Protein AF-A0A847LNQ3-F1 (afdb_monomer)

Secondary structure (DSSP, 8-state):
----------------PPPHHHHHHHHHHTT-S----PPEEE--TT--S--EEEEEPPTTHHHHS-HHHHTTEEEEETTEEEEEEE--SS---SSSS-EEEEEEEE-TTS-EEEEEEEETTEEEEEEE--SHHHH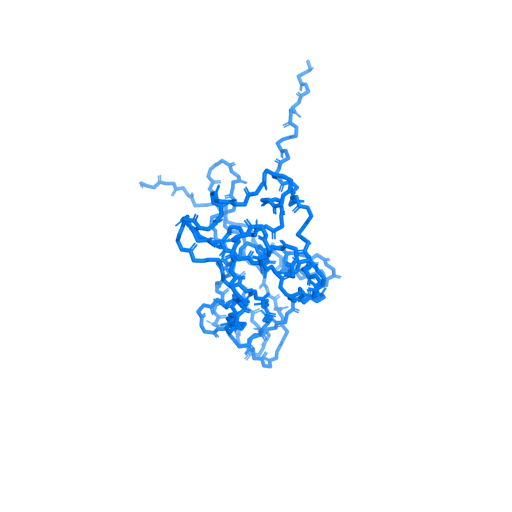HHHHHHHHHHT--EEEEE----

pLDDT: mean 81.45, std 16.16, range [29.67, 94.62]

Nearest PDB structures (f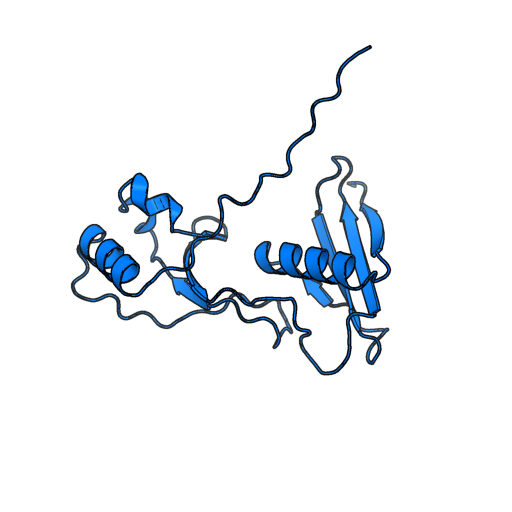oldseek):
  9eh2-assembly1_y  TM=4.561E-01  e=1.667E+00  Homo sapiens
  7kpt-assembly1_A  TM=3.399E-01  e=1.015E+00  Penicillium citrinum
  8twg-assembly1_B  TM=3.555E-01  e=4.221E+00  Legionella clemsonensis
  6w17-assembly1_D  TM=2.688E-01  e=3.967E+00  Schizosaccharomyces pombe 972h-
  5tue-assembly2_B  TM=3.490E-01  e=5.753E+00  uncultured bacterium

Sequence (157 aa):
MAKSSKNRIGTSMGIVTVTPALVEEVRQALGLKTFSRPYAVLLDPGDFGTVFTYLPLMNGEYEKLPIPMRRYAYCIDKGRYGLIGYLPKGFETPREGKVATVTVTYNEFHTVVDLAYTLDESPDTTYHVQHPLRREKLLEHAKKKKIPTRSMVRSSQ

Structure (mmCIF, N/CA/C/O backbone):
data_AF-A0A847LNQ3-F1
#
_entry.id   AF-A0A847LNQ3-F1
#
loop_
_atom_site.group_PDB
_atom_site.id
_atom_site.type_symbol
_atom_site.label_atom_id
_atom_site.label_alt_id
_atom_site.label_comp_id
_atom_site.label_asym_id
_atom_site.label_entity_id
_atom_site.label_seq_id
_atom_site.pdbx_PDB_ins_code
_atom_site.Cartn_x
_atom_site.Cartn_y
_atom_site.Cartn_z
_atom_site.occupancy
_atom_site.B_iso_or_equiv
_atom_site.auth_seq_id
_atom_site.auth_comp_id
_atom_site.auth_asym_id
_atom_site.auth_atom_id
_atom_site.pdbx_PDB_model_num
ATOM 1 N N . MET A 1 1 ? -16.099 22.064 -29.963 1.00 38.47 1 MET A N 1
ATOM 2 C CA . MET A 1 1 ? -14.891 21.796 -29.147 1.00 38.47 1 MET A CA 1
ATOM 3 C C . MET A 1 1 ? -15.333 21.303 -27.774 1.00 38.47 1 MET A C 1
ATOM 5 O O . MET A 1 1 ? -15.685 22.111 -26.925 1.00 38.47 1 MET A O 1
ATOM 9 N N . ALA A 1 2 ? -15.424 19.986 -27.581 1.00 34.53 2 ALA A N 1
ATOM 10 C CA . ALA A 1 2 ? -15.861 19.396 -26.317 1.00 34.53 2 ALA A CA 1
ATOM 11 C C . ALA A 1 2 ? -14.655 19.216 -25.381 1.00 34.53 2 ALA A C 1
ATOM 13 O O . ALA A 1 2 ? -13.663 18.588 -25.748 1.00 34.53 2 ALA A O 1
ATOM 14 N N . LYS A 1 3 ? -14.727 19.804 -24.182 1.00 36.09 3 LYS A N 1
ATOM 15 C CA . LYS A 1 3 ? -13.738 19.618 -23.115 1.00 36.09 3 LYS A CA 1
ATOM 16 C C . LYS A 1 3 ? -13.860 18.181 -22.601 1.00 36.09 3 LYS A C 1
ATOM 18 O O . LYS A 1 3 ? -14.831 17.859 -21.927 1.00 36.09 3 LYS A O 1
ATOM 23 N N . SER A 1 4 ? -12.890 17.330 -22.934 1.00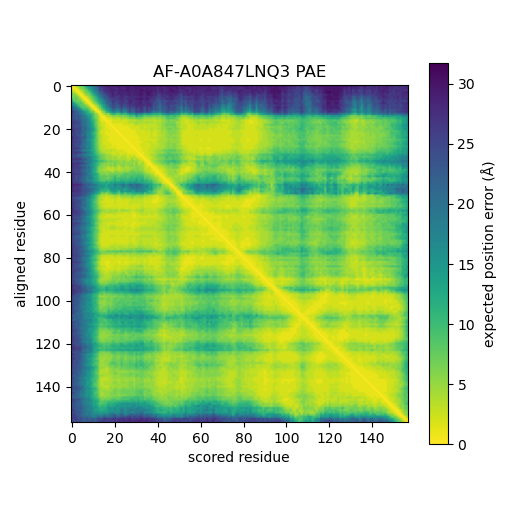 32.34 4 SER A N 1
ATOM 24 C CA . SER A 1 4 ? -12.827 15.961 -22.423 1.00 32.34 4 SER A CA 1
ATOM 25 C C . SER A 1 4 ? -12.476 15.976 -20.938 1.00 32.34 4 SER A C 1
ATOM 27 O O . SER A 1 4 ? -11.388 16.394 -20.531 1.00 32.34 4 SER A O 1
ATOM 29 N N . SER A 1 5 ? -13.439 15.531 -20.143 1.00 31.45 5 SER A N 1
ATOM 30 C CA . SER A 1 5 ? -13.369 15.284 -18.712 1.00 31.45 5 SER A CA 1
ATOM 31 C C . SER A 1 5 ? -12.139 14.445 -18.372 1.00 31.45 5 SER A C 1
ATOM 33 O O . SER A 1 5 ? -12.032 13.283 -18.757 1.00 31.45 5 SER A O 1
ATOM 35 N N . LYS A 1 6 ? -11.193 15.033 -17.632 1.00 34.34 6 LYS A N 1
ATOM 36 C CA . LYS A 1 6 ? -10.145 14.278 -16.942 1.00 34.34 6 LYS A CA 1
ATOM 37 C C . LYS A 1 6 ? -10.834 13.371 -15.925 1.00 34.34 6 LYS A C 1
ATOM 39 O O . LYS A 1 6 ? -11.187 13.838 -14.841 1.00 34.34 6 LYS A O 1
ATOM 44 N N . ASN A 1 7 ? -11.009 12.095 -16.262 1.00 32.47 7 ASN A N 1
ATOM 45 C CA . ASN A 1 7 ? -11.235 11.060 -15.265 1.00 32.47 7 ASN A CA 1
ATOM 46 C C . ASN A 1 7 ? -10.017 11.069 -14.342 1.00 32.47 7 ASN A C 1
ATOM 48 O O . ASN A 1 7 ? -8.935 10.595 -14.691 1.00 32.47 7 ASN A O 1
ATOM 52 N N . ARG A 1 8 ? -10.183 11.696 -13.175 1.00 29.67 8 ARG A N 1
ATOM 53 C CA . ARG A 1 8 ? -9.278 11.515 -12.051 1.00 29.67 8 ARG A CA 1
ATOM 54 C C . ARG A 1 8 ? -9.375 10.037 -11.705 1.00 29.67 8 ARG A C 1
ATOM 56 O O . ARG A 1 8 ? -10.371 9.610 -11.129 1.00 29.67 8 ARG A O 1
ATOM 63 N N . ILE A 1 9 ? -8.351 9.267 -12.064 1.00 38.72 9 ILE A N 1
ATOM 64 C CA . ILE A 1 9 ? -7.986 8.089 -11.279 1.00 38.72 9 ILE A CA 1
ATOM 65 C C . ILE A 1 9 ? -7.986 8.602 -9.846 1.00 38.72 9 ILE A C 1
ATOM 67 O O . ILE A 1 9 ? -7.299 9.591 -9.577 1.00 38.72 9 ILE A O 1
ATOM 71 N N . GLY A 1 10 ? -8.883 8.057 -9.020 1.00 31.81 10 GLY A N 1
ATOM 72 C CA . GLY A 1 10 ? -9.149 8.556 -7.682 1.00 31.81 10 GLY A CA 1
ATOM 73 C C . GLY A 1 10 ? -7.827 8.864 -7.006 1.00 31.81 10 GLY A C 1
ATOM 74 O O . GLY A 1 10 ? -7.035 7.965 -6.753 1.00 31.81 10 GLY A O 1
ATOM 75 N N . THR A 1 11 ? -7.568 10.153 -6.792 1.00 33.53 11 THR A N 1
ATOM 76 C CA . THR A 1 11 ? -6.566 10.601 -5.839 1.00 33.53 11 THR A CA 1
ATOM 77 C C . THR A 1 11 ? -6.814 9.788 -4.588 1.00 33.53 11 THR A C 1
ATOM 79 O O . THR A 1 11 ? -7.924 9.857 -4.049 1.00 33.53 11 THR A O 1
ATOM 82 N N . SER A 1 12 ? -5.824 8.993 -4.184 1.00 40.88 12 SER A N 1
ATOM 83 C CA . SER A 1 12 ? -5.782 8.397 -2.863 1.00 40.88 12 SER A CA 1
ATOM 84 C C . SER A 1 12 ? -6.255 9.468 -1.884 1.00 40.88 12 SER A C 1
ATOM 86 O O . SER A 1 12 ? -5.669 10.548 -1.783 1.00 40.88 12 SER A O 1
ATOM 88 N N . MET A 1 13 ? -7.399 9.236 -1.231 1.00 46.66 13 MET A N 1
ATOM 89 C CA . MET A 1 13 ? -7.670 9.960 0.002 1.00 46.66 13 MET A CA 1
ATOM 90 C C . MET A 1 13 ? -6.443 9.683 0.858 1.00 46.66 13 MET A C 1
ATOM 92 O O . MET A 1 13 ? -6.180 8.516 1.146 1.00 46.66 13 MET A O 1
ATOM 96 N N . GLY A 1 14 ? -5.631 10.722 1.078 1.00 63.16 14 GLY A N 1
ATOM 97 C CA . GLY A 1 14 ? -4.251 10.584 1.529 1.00 63.16 14 GLY A CA 1
ATOM 98 C C . GLY A 1 14 ? -4.182 9.590 2.672 1.00 63.16 14 GLY A C 1
ATOM 99 O O . GLY A 1 14 ? -4.814 9.797 3.705 1.00 63.16 14 GLY A O 1
ATOM 100 N N . ILE A 1 15 ? -3.498 8.474 2.441 1.00 75.50 15 ILE A N 1
ATOM 101 C CA . ILE A 1 15 ? -3.433 7.397 3.420 1.00 75.50 15 ILE A CA 1
ATOM 102 C C . ILE A 1 15 ? -2.780 7.954 4.668 1.00 75.50 15 ILE A C 1
ATOM 104 O O . ILE A 1 15 ? -1.663 8.469 4.624 1.00 75.50 15 ILE A O 1
ATOM 108 N N . VAL A 1 16 ? -3.510 7.872 5.772 1.00 83.69 16 VAL A N 1
ATOM 109 C CA . VAL A 1 16 ? -3.054 8.387 7.052 1.00 83.69 16 VAL A CA 1
ATOM 110 C C . VAL A 1 16 ? -2.381 7.250 7.796 1.00 83.69 16 VAL A C 1
ATOM 112 O O . VAL A 1 16 ? -3.035 6.286 8.189 1.00 83.69 16 VAL A O 1
ATOM 115 N N . THR A 1 17 ? -1.074 7.377 8.004 1.00 88.44 17 THR A N 1
ATOM 116 C CA . THR A 1 17 ? -0.372 6.532 8.967 1.00 88.44 17 THR A CA 1
ATOM 117 C C . THR A 1 17 ? -0.878 6.872 10.364 1.00 88.44 17 THR A C 1
ATOM 119 O O . THR A 1 17 ? -0.838 8.035 10.774 1.00 88.44 17 THR A O 1
ATOM 122 N N . VAL A 1 18 ? -1.381 5.879 11.090 1.00 90.06 18 VAL A N 1
ATOM 123 C CA . VAL A 1 18 ? -1.948 6.093 12.418 1.00 90.06 18 VAL A CA 1
ATOM 124 C C . VAL A 1 18 ? -0.851 6.266 13.462 1.00 90.06 18 VAL A C 1
ATOM 126 O O . VAL A 1 18 ? 0.150 5.552 13.472 1.00 90.06 18 VAL A O 1
ATOM 129 N N . THR A 1 19 ? -1.040 7.232 14.356 1.00 90.12 19 THR A N 1
ATOM 130 C CA . THR A 1 19 ? -0.186 7.423 15.532 1.00 90.12 19 THR A CA 1
ATOM 131 C C . THR A 1 19 ? -0.702 6.573 16.698 1.00 90.12 19 THR A C 1
ATOM 133 O O . THR A 1 19 ? -1.875 6.191 16.693 1.00 90.12 19 THR A O 1
ATOM 136 N N . PRO A 1 20 ? 0.108 6.314 17.742 1.00 90.38 20 PRO A N 1
ATOM 137 C CA . PRO A 1 20 ? -0.373 5.622 18.940 1.00 90.38 20 PRO A CA 1
ATOM 138 C C . PRO A 1 20 ? -1.610 6.280 19.574 1.00 90.38 20 PRO A C 1
ATOM 140 O O . PRO A 1 20 ? -2.514 5.579 20.016 1.00 90.38 20 PRO A O 1
ATOM 143 N N . ALA A 1 21 ? -1.689 7.616 19.552 1.00 91.62 21 ALA A N 1
ATOM 144 C CA . ALA A 1 21 ? -2.854 8.358 20.037 1.00 91.62 21 ALA A CA 1
ATOM 145 C C . ALA A 1 21 ? -4.115 8.063 19.208 1.00 91.62 21 ALA A C 1
ATOM 147 O O . ALA A 1 21 ? -5.176 7.806 19.765 1.00 91.62 21 ALA A O 1
ATOM 148 N N . LEU A 1 22 ? -3.992 8.012 17.879 1.00 92.31 22 LEU A N 1
ATOM 149 C CA . LEU A 1 22 ? -5.119 7.688 17.007 1.00 92.31 22 LEU A CA 1
ATOM 150 C C . LEU A 1 22 ? -5.568 6.225 17.151 1.00 92.31 22 LEU A C 1
ATOM 152 O O . LEU A 1 22 ? -6.759 5.931 17.087 1.00 92.31 22 LEU A O 1
ATOM 156 N N . VAL A 1 23 ? -4.630 5.299 17.370 1.00 92.25 23 VAL A N 1
ATOM 157 C CA . VAL A 1 23 ? -4.964 3.898 17.679 1.00 92.25 23 VAL A CA 1
ATOM 158 C C . VAL A 1 23 ? -5.774 3.813 18.974 1.00 92.25 23 VAL A C 1
ATOM 160 O O . VAL A 1 23 ? -6.742 3.058 19.043 1.00 92.25 23 VAL A O 1
ATOM 163 N N . GLU A 1 24 ? -5.419 4.616 19.975 1.00 93.19 24 GLU A N 1
ATOM 164 C CA . GLU A 1 24 ? -6.140 4.694 21.243 1.00 93.19 24 GLU A CA 1
ATOM 165 C C . GLU A 1 24 ? -7.548 5.295 21.080 1.00 93.19 24 GLU A C 1
ATOM 167 O O . GLU A 1 24 ? -8.515 4.746 21.610 1.00 93.19 24 GLU A O 1
ATOM 172 N N . GLU A 1 25 ? -7.707 6.345 20.271 1.00 93.81 25 GLU A N 1
ATOM 173 C CA . GLU A 1 25 ? -9.028 6.886 19.911 1.00 93.81 25 GLU A CA 1
ATOM 174 C C . GLU A 1 25 ? -9.907 5.838 19.212 1.00 93.81 25 GLU A C 1
ATOM 176 O O . GLU A 1 25 ? -11.085 5.679 19.541 1.00 93.81 25 GLU A O 1
ATOM 181 N N . VAL A 1 26 ? -9.330 5.072 18.281 1.00 92.75 26 VAL A N 1
ATOM 182 C CA . VAL A 1 26 ? -10.031 3.979 17.596 1.00 92.75 26 VAL A CA 1
ATOM 183 C C . VAL A 1 26 ? -10.403 2.862 18.575 1.00 92.75 26 VAL A C 1
ATOM 185 O O . VAL A 1 26 ? -11.533 2.370 18.534 1.00 92.75 26 VAL A O 1
ATOM 188 N N . ARG A 1 27 ? -9.509 2.486 19.500 1.00 94.44 27 ARG A N 1
ATOM 189 C CA . ARG A 1 27 ? -9.806 1.510 20.564 1.00 94.44 27 ARG A CA 1
ATOM 190 C C . ARG A 1 27 ? -11.022 1.943 21.380 1.00 94.44 27 ARG A C 1
ATOM 192 O O . ARG A 1 27 ? -11.918 1.128 21.612 1.00 94.44 27 ARG A O 1
ATOM 199 N N . GLN A 1 28 ? -11.045 3.205 21.809 1.00 94.50 28 GLN A N 1
ATOM 200 C CA . GLN A 1 28 ? -12.134 3.771 22.603 1.00 94.50 28 GLN A CA 1
ATOM 201 C C . GLN A 1 28 ? -13.445 3.803 21.815 1.00 94.50 28 GLN A C 1
ATOM 203 O O . GLN A 1 28 ? -14.471 3.364 22.332 1.00 94.50 28 GLN A O 1
ATOM 208 N N . ALA A 1 29 ? -13.407 4.230 20.550 1.00 93.81 29 ALA A N 1
ATOM 209 C CA . ALA A 1 29 ? -14.581 4.271 19.679 1.00 93.81 29 ALA A CA 1
ATOM 210 C C . ALA A 1 29 ? -15.191 2.884 19.424 1.00 93.81 29 ALA A C 1
ATOM 212 O O . ALA A 1 29 ? -16.406 2.750 19.299 1.00 93.81 29 ALA A O 1
ATOM 213 N N . LEU A 1 30 ? -14.358 1.844 19.383 1.00 93.12 30 LEU A N 1
ATOM 214 C CA . LEU A 1 30 ? -14.803 0.457 19.249 1.00 93.12 30 LEU A CA 1
ATOM 215 C C . LEU A 1 30 ? -15.239 -0.177 20.582 1.00 93.12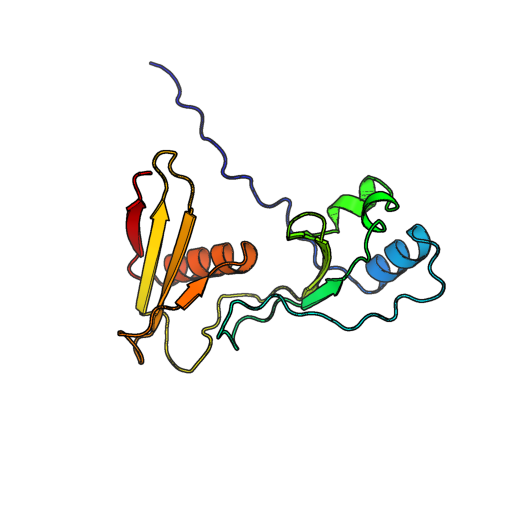 30 LEU A C 1
ATOM 217 O O . LEU A 1 30 ? -15.688 -1.324 20.586 1.00 93.12 30 LEU A O 1
ATOM 221 N N . GLY A 1 31 ? -15.099 0.529 21.710 1.00 92.38 31 GLY A N 1
ATOM 222 C CA . GLY A 1 31 ? -15.422 0.009 23.042 1.00 92.38 31 GLY A CA 1
ATOM 223 C C . GLY A 1 31 ? -14.531 -1.159 23.478 1.00 92.38 31 GLY A C 1
ATOM 224 O O . GLY A 1 31 ? -14.934 -1.982 24.301 1.00 92.38 31 GLY A O 1
ATOM 225 N N . LEU A 1 32 ? -13.329 -1.276 22.909 1.00 91.25 32 LEU A N 1
ATOM 226 C CA . LEU A 1 32 ? -12.427 -2.398 23.166 1.00 91.25 32 LEU A CA 1
ATOM 227 C C . LEU A 1 32 ? -11.642 -2.164 24.453 1.00 91.25 32 LEU A C 1
ATOM 229 O O . LEU A 1 32 ? -11.079 -1.093 24.630 1.00 91.25 32 LEU A O 1
ATOM 233 N N . LYS A 1 33 ? -11.515 -3.166 25.332 1.00 89.25 33 LYS A N 1
ATOM 234 C CA . LYS A 1 33 ? -10.674 -3.048 26.543 1.00 89.25 33 LYS A CA 1
ATOM 235 C C . LYS A 1 33 ? -9.195 -2.851 26.203 1.00 89.25 33 LYS A C 1
ATOM 237 O O . LYS A 1 33 ? -8.523 -2.049 26.838 1.00 89.25 33 LYS A O 1
ATOM 242 N N . THR A 1 34 ? -8.710 -3.555 25.186 1.00 84.75 34 THR A N 1
ATOM 243 C CA . THR A 1 34 ? -7.342 -3.455 24.671 1.00 84.75 34 THR A CA 1
ATOM 244 C C . THR A 1 34 ? -7.351 -3.530 23.148 1.00 84.75 34 THR A C 1
ATOM 246 O O . THR A 1 34 ? -8.269 -4.089 22.546 1.00 84.75 34 THR A O 1
ATOM 249 N N . PHE A 1 35 ? -6.316 -2.973 22.519 1.00 85.25 35 PHE A N 1
ATOM 250 C CA . PHE A 1 35 ? -6.093 -3.059 21.075 1.00 85.25 35 PHE A CA 1
ATOM 251 C C . PHE A 1 35 ? -4.830 -3.884 20.777 1.00 85.25 35 PHE A C 1
ATOM 253 O O . PHE A 1 35 ? -3.891 -3.431 20.129 1.00 85.25 35 PHE A O 1
ATOM 260 N N . SER A 1 36 ? -4.773 -5.102 21.321 1.00 78.94 36 SER A N 1
ATOM 261 C CA . SER A 1 36 ? -3.605 -5.990 21.234 1.00 78.94 36 SER A CA 1
ATOM 262 C C . SER A 1 36 ? -3.678 -6.865 19.984 1.00 78.94 36 SER A C 1
ATOM 264 O O . SER A 1 36 ? -4.083 -8.024 20.047 1.00 78.94 36 SER A O 1
ATOM 266 N N . ARG A 1 37 ? -3.326 -6.298 18.829 1.00 82.38 37 ARG A N 1
ATOM 267 C CA . ARG A 1 37 ? -3.298 -7.017 17.546 1.00 82.38 37 ARG A CA 1
ATOM 268 C C . ARG A 1 37 ? -1.890 -7.005 16.972 1.00 82.38 37 ARG A C 1
ATOM 270 O O . ARG A 1 37 ? -1.226 -5.974 17.078 1.00 82.38 37 ARG A O 1
ATOM 277 N N . PRO A 1 38 ? -1.429 -8.113 16.369 1.00 80.75 38 PRO A N 1
ATOM 278 C CA . PRO A 1 38 ? -0.150 -8.101 15.685 1.00 80.75 38 PRO A CA 1
ATOM 279 C C . PRO A 1 38 ? -0.217 -7.131 14.505 1.00 80.75 38 PRO A C 1
ATOM 281 O O . PRO A 1 38 ? -1.243 -7.026 13.826 1.00 80.75 38 PRO A O 1
ATOM 284 N N . TYR A 1 39 ? 0.895 -6.446 14.251 1.00 82.44 39 TYR A N 1
ATOM 285 C CA . TYR A 1 39 ? 1.077 -5.775 12.974 1.00 82.44 39 TYR A CA 1
ATOM 286 C C . TYR A 1 39 ? 1.075 -6.835 11.874 1.00 82.44 39 TYR A C 1
ATOM 288 O O . TYR A 1 39 ? 1.836 -7.801 11.925 1.00 82.44 39 TYR A O 1
ATOM 296 N N . ALA A 1 40 ? 0.200 -6.652 10.896 1.00 84.25 40 ALA A N 1
ATOM 297 C CA . ALA A 1 40 ? 0.170 -7.440 9.679 1.00 84.25 40 ALA A CA 1
ATOM 298 C C . ALA A 1 40 ? 0.914 -6.696 8.569 1.00 84.25 40 ALA A C 1
ATOM 300 O O . ALA A 1 40 ? 1.083 -5.476 8.635 1.00 84.25 40 ALA A O 1
ATOM 301 N N . VAL A 1 41 ? 1.350 -7.436 7.550 1.00 82.12 41 VAL A N 1
ATOM 302 C CA . VAL A 1 41 ? 2.065 -6.880 6.402 1.00 82.12 41 VAL A CA 1
ATOM 303 C C . VAL A 1 41 ? 1.223 -7.015 5.140 1.00 82.12 41 VAL A C 1
ATOM 305 O O . VAL A 1 41 ? 0.620 -8.061 4.907 1.00 82.12 41 VAL A O 1
ATOM 308 N N . LEU A 1 42 ? 1.207 -5.975 4.305 1.00 75.62 42 LEU A N 1
ATOM 309 C CA . LEU A 1 42 ? 0.743 -6.087 2.921 1.00 75.62 42 LEU A CA 1
ATOM 310 C C . LEU A 1 42 ? 1.928 -6.484 2.034 1.00 75.62 42 LEU A C 1
ATOM 312 O O . LEU A 1 42 ? 2.748 -5.636 1.680 1.00 75.62 42 LEU A O 1
ATOM 316 N N . LEU A 1 43 ? 2.023 -7.779 1.718 1.00 72.94 43 LEU A N 1
ATOM 317 C CA . LEU A 1 43 ? 3.029 -8.349 0.816 1.00 72.94 43 LEU A CA 1
ATOM 318 C C . LEU A 1 43 ? 2.371 -8.902 -0.442 1.00 72.94 43 LEU A C 1
ATOM 320 O O . LEU A 1 43 ? 1.318 -9.543 -0.368 1.00 72.94 43 LEU A O 1
ATOM 324 N N . ASP A 1 44 ? 3.014 -8.673 -1.584 1.00 73.38 44 ASP A N 1
ATOM 325 C CA . ASP A 1 44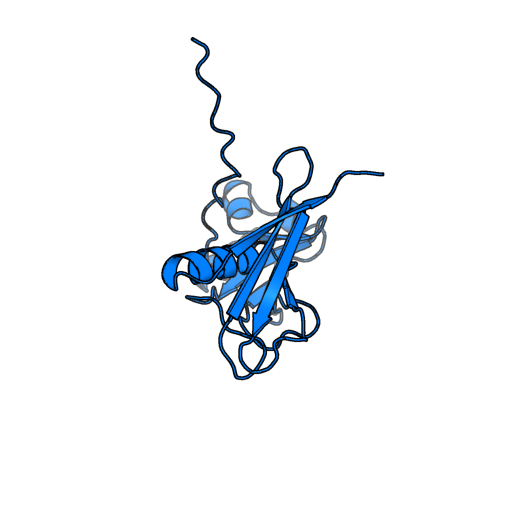 ? 2.704 -9.410 -2.804 1.00 73.38 44 ASP A CA 1
ATOM 326 C C . ASP A 1 44 ? 3.284 -10.839 -2.707 1.00 73.38 44 ASP A C 1
ATOM 328 O O . ASP A 1 44 ? 4.267 -11.069 -1.993 1.00 73.38 44 ASP A O 1
ATOM 332 N N . PRO A 1 45 ? 2.693 -11.835 -3.388 1.00 68.88 45 PRO A N 1
ATOM 333 C CA . PRO A 1 45 ? 3.234 -13.192 -3.397 1.00 68.88 45 PRO A CA 1
ATOM 334 C C . PRO A 1 45 ? 4.691 -13.238 -3.889 1.00 68.88 45 PRO A C 1
ATOM 336 O O . PRO A 1 45 ? 5.013 -12.707 -4.948 1.00 68.88 45 PRO A O 1
ATOM 339 N N . GLY A 1 46 ? 5.568 -13.909 -3.134 1.00 63.00 46 GLY A N 1
ATOM 340 C CA . GLY A 1 46 ? 6.995 -14.025 -3.469 1.00 63.00 46 GLY A CA 1
ATOM 341 C C . GLY A 1 46 ? 7.828 -12.776 -3.161 1.00 63.00 46 GLY A C 1
ATOM 342 O O . GLY A 1 46 ? 8.989 -12.706 -3.574 1.00 63.00 46 GLY A O 1
ATOM 343 N N . ASP A 1 47 ? 7.247 -11.811 -2.442 1.00 65.50 47 ASP A N 1
ATOM 344 C CA . ASP A 1 47 ? 7.852 -10.521 -2.153 1.00 65.50 47 ASP A CA 1
ATOM 345 C C . ASP A 1 47 ? 8.355 -10.408 -0.705 1.00 65.50 47 ASP A C 1
ATOM 347 O O . ASP A 1 47 ? 7.575 -10.495 0.242 1.00 65.50 47 ASP A O 1
ATOM 351 N N . PHE A 1 48 ? 9.664 -10.190 -0.541 1.00 61.88 48 PHE A N 1
ATOM 352 C CA . PHE A 1 48 ? 10.310 -9.884 0.747 1.00 61.88 48 PHE A CA 1
ATOM 353 C C . PHE A 1 48 ? 10.698 -8.400 0.889 1.00 61.88 48 PHE A C 1
ATOM 355 O O . PHE A 1 48 ? 11.360 -8.028 1.854 1.00 61.88 48 PHE A O 1
ATOM 362 N N . GLY A 1 49 ? 10.330 -7.563 -0.086 1.00 62.66 49 GLY A N 1
ATOM 363 C CA . GLY A 1 49 ? 10.639 -6.136 -0.133 1.00 62.66 49 GLY A CA 1
ATOM 364 C C . GLY A 1 49 ? 9.601 -5.290 0.607 1.00 62.66 49 GLY A C 1
ATOM 365 O O . GLY A 1 49 ? 9.016 -5.724 1.592 1.00 62.66 49 GLY A O 1
ATOM 366 N N . THR A 1 50 ? 9.349 -4.078 0.103 1.00 65.50 50 THR A N 1
ATOM 367 C CA . THR A 1 50 ? 8.533 -3.005 0.708 1.00 65.50 50 THR A CA 1
ATOM 368 C C . THR A 1 50 ? 7.363 -3.479 1.587 1.00 65.50 50 THR A C 1
ATOM 370 O O . THR A 1 50 ? 6.274 -3.790 1.102 1.00 65.50 50 THR A O 1
ATOM 373 N N . VAL A 1 51 ? 7.590 -3.464 2.903 1.00 70.12 51 VAL A N 1
ATOM 374 C CA . VAL A 1 51 ? 6.660 -3.922 3.944 1.00 70.12 51 VAL A CA 1
ATOM 375 C C . VAL A 1 51 ? 5.772 -2.754 4.374 1.00 70.12 51 VAL A C 1
ATOM 377 O O . VAL A 1 51 ? 6.198 -1.883 5.130 1.00 70.12 51 VAL A O 1
ATOM 380 N N . PHE A 1 52 ? 4.519 -2.719 3.925 1.00 83.38 52 PHE A N 1
ATOM 381 C CA . PHE A 1 52 ? 3.508 -1.861 4.551 1.00 83.38 52 PHE A CA 1
ATOM 382 C C . PHE A 1 52 ? 2.990 -2.581 5.787 1.00 83.38 52 PHE A C 1
ATOM 384 O O . PHE A 1 52 ? 2.551 -3.725 5.661 1.00 83.38 52 PHE A O 1
ATOM 391 N N . THR A 1 53 ? 2.994 -1.936 6.954 1.00 86.31 53 THR A N 1
ATOM 392 C CA . THR A 1 53 ? 2.389 -2.538 8.148 1.00 86.31 53 THR A CA 1
ATOM 393 C C . THR A 1 53 ? 1.042 -1.917 8.452 1.00 86.31 53 THR A C 1
ATOM 395 O O . THR A 1 53 ? 0.821 -0.719 8.250 1.00 86.31 53 THR A O 1
ATOM 398 N N . TYR A 1 54 ? 0.130 -2.735 8.958 1.00 89.69 54 TYR A N 1
ATOM 399 C CA . TYR A 1 54 ? -1.178 -2.282 9.394 1.00 89.69 54 TYR A CA 1
ATOM 400 C C . TYR A 1 54 ? -1.658 -3.060 10.613 1.00 89.69 54 TYR A C 1
ATOM 402 O O . TYR A 1 54 ? -1.256 -4.198 10.851 1.00 89.69 54 TYR A O 1
ATOM 410 N N . LEU A 1 55 ? -2.551 -2.442 11.377 1.00 91.50 55 LEU A N 1
ATOM 411 C CA . LEU A 1 55 ? -3.315 -3.115 12.416 1.00 91.50 55 LEU A CA 1
ATOM 412 C C . LEU A 1 55 ? -4.659 -3.555 11.820 1.00 91.50 55 LEU A C 1
ATOM 414 O O . LEU A 1 55 ? -5.412 -2.696 11.351 1.00 91.50 55 LEU A O 1
ATOM 418 N N . PRO A 1 56 ? -4.981 -4.859 11.793 1.00 91.69 56 PRO A N 1
ATOM 419 C CA . PRO A 1 56 ? -6.226 -5.332 11.200 1.00 91.69 56 PRO A CA 1
ATOM 420 C C . PRO A 1 56 ? -7.433 -4.857 12.011 1.00 91.69 56 PRO A C 1
ATOM 422 O O . PRO A 1 56 ? -7.403 -4.891 13.243 1.00 91.69 56 PRO A O 1
ATOM 425 N N . LEU A 1 57 ? -8.508 -4.467 11.323 1.00 92.44 57 LEU A N 1
ATOM 426 C CA . LEU A 1 57 ? -9.848 -4.368 11.897 1.00 92.44 57 LEU A CA 1
ATOM 427 C C . LEU A 1 57 ? -10.554 -5.717 11.731 1.00 92.44 57 LEU A C 1
ATOM 429 O O . LEU A 1 57 ? -10.494 -6.327 10.664 1.00 92.44 57 LEU A O 1
ATOM 433 N N . MET A 1 58 ? -11.199 -6.192 12.793 1.00 90.81 58 MET A N 1
ATOM 434 C CA . MET A 1 58 ? -11.993 -7.417 12.748 1.00 90.81 58 MET A CA 1
ATOM 435 C C . MET A 1 58 ? -13.302 -7.167 11.993 1.00 90.81 58 MET A C 1
ATOM 437 O O . MET A 1 58 ? -13.750 -6.026 11.843 1.00 90.81 58 MET A O 1
ATOM 441 N N . ASN A 1 59 ? -13.937 -8.246 11.537 1.00 89.00 59 ASN A N 1
ATOM 442 C CA . ASN A 1 59 ? -15.204 -8.167 10.815 1.00 89.00 59 ASN A CA 1
ATOM 443 C C . ASN A 1 59 ? -16.248 -7.368 11.614 1.00 89.00 59 ASN A C 1
ATOM 445 O O . ASN A 1 59 ? -16.487 -7.640 12.793 1.00 89.00 59 ASN A O 1
ATOM 449 N N . GLY A 1 60 ? -16.874 -6.384 10.966 1.00 89.62 60 GLY A N 1
ATOM 450 C CA . GLY A 1 60 ? -17.900 -5.538 11.576 1.00 89.62 60 GLY A CA 1
ATOM 451 C C . GLY A 1 60 ? -17.369 -4.356 12.398 1.00 89.62 60 GLY A C 1
ATOM 452 O O . GLY A 1 60 ? -18.165 -3.576 12.917 1.00 89.62 60 GLY A O 1
ATOM 453 N N . GLU A 1 61 ? -16.053 -4.218 12.596 1.00 93.62 61 GLU A N 1
ATOM 454 C CA . GLU A 1 61 ? -15.501 -3.098 13.372 1.00 93.62 61 GLU A CA 1
ATOM 455 C C . GLU A 1 61 ? -15.432 -1.805 12.575 1.00 93.62 61 GLU A C 1
ATOM 457 O O . GLU A 1 61 ? -15.671 -0.737 13.131 1.00 93.62 61 GLU A O 1
ATOM 462 N N . TYR A 1 62 ? -15.167 -1.891 11.274 1.00 93.69 62 TYR A N 1
ATOM 463 C CA . TYR A 1 62 ? -15.185 -0.722 10.400 1.00 93.69 62 TYR A CA 1
ATOM 464 C C . TYR A 1 62 ? -16.540 0.002 10.457 1.00 93.69 62 TYR A C 1
ATOM 466 O O . TYR A 1 62 ? -16.604 1.227 10.568 1.00 93.69 62 TYR A O 1
ATOM 474 N N . GLU A 1 63 ? -17.634 -0.755 10.457 1.00 94.00 63 GLU A N 1
ATOM 475 C CA . GLU A 1 63 ? -19.000 -0.243 10.512 1.00 94.00 63 GLU A CA 1
ATOM 476 C C . GLU A 1 63 ? -19.325 0.392 11.870 1.00 94.00 63 GLU A C 1
ATOM 478 O O . GLU A 1 63 ? -20.121 1.331 11.931 1.00 94.00 63 GLU A O 1
ATOM 483 N N . LYS A 1 64 ? -18.680 -0.066 12.949 1.00 94.44 64 LYS A N 1
ATOM 484 C CA . LYS A 1 64 ? -18.823 0.505 14.297 1.00 94.44 64 LYS A CA 1
ATOM 485 C C . LYS A 1 64 ? -18.055 1.812 14.474 1.00 94.44 64 LYS A C 1
ATOM 487 O O . LYS A 1 64 ? -18.386 2.583 15.370 1.00 94.44 64 LYS A O 1
ATOM 492 N N . LEU A 1 65 ? -17.053 2.083 13.633 1.00 94.06 65 LEU A N 1
ATOM 493 C CA . LEU A 1 65 ? -16.320 3.342 13.706 1.00 94.06 65 LEU A CA 1
ATOM 494 C C . LEU A 1 65 ? -17.233 4.529 13.364 1.00 94.06 65 LEU A C 1
ATOM 496 O O . LEU A 1 65 ? -17.951 4.482 12.353 1.00 94.06 65 LEU A O 1
ATOM 500 N N . PRO A 1 66 ? -17.144 5.634 14.130 1.00 93.88 66 PRO A N 1
ATOM 501 C CA . PRO A 1 66 ? -17.735 6.907 13.749 1.00 93.88 66 PRO A CA 1
ATOM 502 C C . PRO A 1 66 ? -17.298 7.320 12.339 1.00 93.88 66 PRO A C 1
ATOM 504 O O . PRO A 1 66 ? -16.142 7.121 11.957 1.00 93.88 66 PRO A O 1
ATOM 507 N N . ILE A 1 67 ? -18.194 7.953 11.575 1.00 91.31 67 ILE A N 1
ATOM 508 C CA . ILE A 1 67 ? -17.923 8.394 10.191 1.00 91.31 67 ILE A CA 1
ATOM 509 C C . ILE A 1 67 ? -16.593 9.167 10.065 1.00 91.31 67 ILE A C 1
ATOM 511 O O . ILE A 1 67 ? -15.817 8.838 9.165 1.00 91.31 67 ILE A O 1
ATOM 515 N N . PRO A 1 68 ? -16.250 10.117 10.965 1.00 90.06 68 PRO A N 1
ATOM 516 C CA . PRO A 1 68 ? -14.973 10.828 10.887 1.00 90.06 68 PRO A CA 1
ATOM 517 C C . PRO A 1 68 ? -13.741 9.930 11.049 1.00 90.06 68 PRO A C 1
ATOM 519 O O . PRO A 1 68 ? -12.679 10.276 10.543 1.00 90.06 68 PRO A O 1
ATOM 522 N N . MET A 1 69 ? -13.867 8.790 11.735 1.00 91.44 69 MET A N 1
ATOM 523 C CA . MET A 1 69 ? -12.769 7.848 11.975 1.00 91.44 69 MET A CA 1
ATOM 524 C C . MET A 1 69 ? -12.616 6.813 10.861 1.00 91.44 69 MET A C 1
ATOM 526 O O . MET A 1 69 ? -11.514 6.321 10.628 1.00 91.44 69 MET A O 1
ATOM 530 N N . ARG A 1 70 ? -13.684 6.524 10.106 1.00 91.38 70 ARG A N 1
ATOM 531 C CA . ARG A 1 70 ? -13.629 5.588 8.969 1.00 91.38 70 ARG A CA 1
ATOM 532 C C . ARG A 1 70 ? -12.616 6.002 7.899 1.00 91.38 70 ARG A C 1
ATOM 534 O O . ARG A 1 70 ? -12.108 5.138 7.197 1.00 91.38 70 ARG A O 1
ATOM 541 N N . ARG A 1 71 ? -12.272 7.293 7.805 1.00 89.75 71 ARG A N 1
ATOM 542 C CA . ARG A 1 71 ? -11.229 7.803 6.892 1.00 89.75 71 ARG A CA 1
ATOM 543 C C . ARG A 1 71 ? -9.819 7.285 7.200 1.00 89.75 71 ARG A C 1
ATOM 545 O O . ARG A 1 71 ? -8.956 7.364 6.336 1.00 89.75 71 ARG A O 1
ATOM 552 N N . TYR A 1 72 ? -9.579 6.798 8.419 1.00 90.56 72 TYR A N 1
ATOM 553 C CA . TYR A 1 72 ? -8.291 6.234 8.834 1.00 90.56 72 TYR A CA 1
ATOM 554 C C . TYR A 1 72 ? -8.164 4.742 8.509 1.00 90.56 72 TYR A C 1
ATOM 556 O O . TYR A 1 72 ? -7.069 4.187 8.573 1.00 90.56 72 TYR A O 1
ATOM 564 N N . ALA A 1 73 ? -9.275 4.086 8.163 1.00 91.38 73 ALA A N 1
ATOM 565 C CA . ALA A 1 73 ? -9.282 2.690 7.770 1.00 91.38 73 ALA A CA 1
ATOM 566 C C . ALA A 1 73 ? -8.962 2.559 6.277 1.00 91.38 73 ALA A C 1
ATOM 568 O O . ALA A 1 73 ? -9.666 3.085 5.413 1.00 91.38 73 ALA A O 1
ATOM 569 N N . TYR A 1 74 ? -7.908 1.812 5.977 1.00 89.81 74 TYR A N 1
ATOM 570 C CA . TYR A 1 74 ? -7.557 1.388 4.634 1.00 89.81 74 TYR A CA 1
ATOM 571 C C . TYR A 1 74 ? -8.325 0.117 4.268 1.00 89.81 74 TYR A C 1
ATOM 573 O O . TYR A 1 74 ? -8.344 -0.841 5.040 1.00 89.81 74 TYR A O 1
ATOM 581 N N . CYS A 1 75 ? -8.956 0.106 3.093 1.00 87.69 75 CYS A N 1
ATOM 582 C CA . CYS A 1 75 ? -9.588 -1.087 2.536 1.00 87.69 75 CYS A CA 1
ATOM 583 C C . CYS A 1 75 ? -8.506 -1.976 1.912 1.00 87.69 75 CYS A C 1
ATOM 585 O O . CYS A 1 75 ? -7.925 -1.617 0.890 1.00 87.69 75 CYS A O 1
ATOM 587 N N . ILE A 1 76 ? -8.228 -3.110 2.550 1.00 83.75 76 ILE A N 1
ATOM 588 C CA . ILE A 1 76 ? -7.212 -4.079 2.126 1.00 83.75 76 ILE A CA 1
ATOM 589 C C . ILE A 1 76 ? -7.754 -4.939 0.983 1.00 83.75 76 ILE A C 1
ATOM 591 O O . ILE A 1 76 ? -7.065 -5.187 0.001 1.00 83.75 76 ILE A O 1
ATOM 595 N N . ASP A 1 77 ? -8.991 -5.408 1.138 1.00 78.44 77 ASP A N 1
ATOM 596 C CA . ASP A 1 77 ? -9.722 -6.236 0.179 1.00 78.44 77 ASP A CA 1
ATOM 597 C C . ASP A 1 77 ? -11.218 -6.213 0.549 1.00 78.44 77 ASP A C 1
ATOM 599 O O . ASP A 1 77 ? -11.586 -5.616 1.559 1.00 78.44 77 ASP A O 1
ATOM 603 N N . LYS A 1 78 ? -12.090 -6.861 -0.232 1.00 82.31 78 LYS A N 1
ATOM 604 C CA . LYS A 1 78 ? -13.551 -6.935 -0.044 1.00 82.31 78 LYS A CA 1
ATOM 605 C C . LYS A 1 78 ? -13.957 -7.134 1.429 1.00 82.31 78 LYS A C 1
ATOM 607 O O . LYS A 1 78 ? -13.926 -8.247 1.946 1.00 82.31 78 LYS A O 1
ATOM 612 N N . GLY A 1 79 ? -14.349 -6.043 2.093 1.00 82.94 79 GLY A N 1
ATOM 613 C CA . GLY A 1 79 ? -14.796 -6.031 3.494 1.00 82.94 79 GLY A CA 1
ATOM 614 C C . GLY A 1 79 ? -13.690 -6.177 4.551 1.00 82.94 79 GLY A C 1
ATOM 615 O O . GLY A 1 79 ? -13.997 -6.279 5.735 1.00 82.94 79 GLY A O 1
ATOM 616 N N . ARG A 1 80 ? -12.412 -6.184 4.156 1.00 87.25 80 ARG A N 1
ATOM 617 C CA . ARG A 1 80 ? -11.253 -6.268 5.054 1.00 87.25 80 ARG A CA 1
ATOM 618 C C . ARG A 1 80 ? -10.597 -4.903 5.181 1.00 87.25 80 ARG A C 1
ATOM 620 O O . ARG A 1 80 ? -10.150 -4.330 4.189 1.00 87.25 80 ARG A O 1
ATOM 627 N N . TYR A 1 81 ? -10.493 -4.415 6.411 1.00 91.00 81 TYR A N 1
ATOM 628 C CA . TYR A 1 81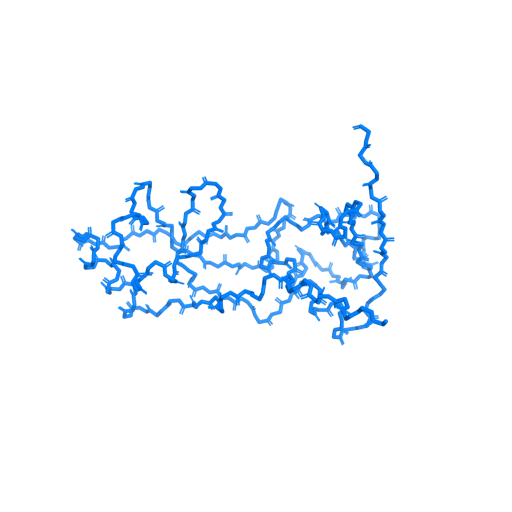 ? -9.961 -3.089 6.703 1.00 91.00 81 TYR A CA 1
ATOM 629 C C . TYR A 1 81 ? -8.782 -3.151 7.671 1.00 91.00 81 TYR A C 1
ATOM 631 O O . TYR A 1 81 ? -8.671 -4.067 8.487 1.00 91.00 81 TYR A O 1
ATOM 639 N N . GLY A 1 82 ? -7.904 -2.155 7.600 1.00 91.44 82 GLY A N 1
ATOM 640 C CA . GLY A 1 82 ? -6.778 -2.019 8.515 1.00 91.44 82 GLY A CA 1
ATOM 641 C C . GLY A 1 82 ? -6.352 -0.574 8.715 1.00 91.44 82 GLY A C 1
ATOM 642 O O . GLY A 1 82 ? -6.580 0.278 7.862 1.00 91.44 82 GLY A O 1
ATOM 643 N N . LEU A 1 83 ? -5.726 -0.297 9.851 1.00 92.25 83 LEU A N 1
ATOM 644 C CA . LEU A 1 83 ? -5.125 0.997 10.156 1.00 92.25 83 LEU A CA 1
ATOM 645 C C . LEU A 1 83 ? -3.654 0.956 9.750 1.00 92.25 83 LEU A C 1
ATOM 647 O O . LEU A 1 83 ? -2.905 0.143 10.287 1.00 92.25 83 LEU A O 1
ATOM 651 N N . ILE A 1 84 ? -3.230 1.797 8.808 1.00 91.25 84 ILE A N 1
ATOM 652 C CA . ILE A 1 84 ? -1.845 1.781 8.315 1.00 91.25 84 ILE A CA 1
ATOM 653 C C . 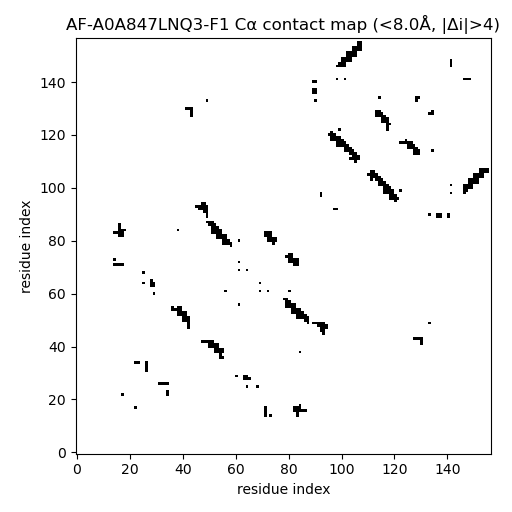ILE A 1 84 ? -0.902 2.273 9.415 1.00 91.25 84 ILE A C 1
ATOM 655 O O . ILE A 1 84 ? -0.987 3.422 9.826 1.00 91.25 84 ILE A O 1
ATOM 659 N N . GLY A 1 85 ? -0.005 1.410 9.891 1.00 88.56 85 GLY A N 1
ATOM 660 C CA . GLY A 1 85 ? 0.974 1.725 10.936 1.00 88.56 85 GLY A CA 1
ATOM 661 C C . GLY A 1 85 ? 2.318 2.198 10.384 1.00 88.56 85 GLY A C 1
ATOM 662 O O . GLY A 1 85 ? 2.993 3.014 11.005 1.00 88.56 85 GLY A O 1
ATOM 663 N N . TYR A 1 86 ? 2.695 1.734 9.192 1.00 87.06 86 TYR A N 1
ATOM 664 C CA . TYR A 1 86 ? 3.915 2.168 8.521 1.00 87.06 86 TYR A CA 1
ATOM 665 C C . TYR A 1 86 ? 3.726 2.218 7.007 1.00 87.06 86 TYR A C 1
ATOM 667 O O . TYR A 1 86 ? 3.255 1.259 6.389 1.00 87.06 86 TYR A O 1
ATOM 675 N N . LEU A 1 87 ? 4.148 3.344 6.426 1.00 85.12 87 LEU A N 1
ATOM 676 C CA . LEU A 1 87 ? 4.214 3.565 4.991 1.00 85.12 87 LEU A CA 1
ATOM 677 C C . LEU A 1 87 ? 5.689 3.707 4.571 1.00 85.12 87 LEU A C 1
ATOM 679 O O . LEU A 1 87 ? 6.346 4.672 4.976 1.00 85.12 87 LEU A O 1
ATOM 683 N N . PRO A 1 88 ? 6.216 2.799 3.745 1.00 82.50 88 PRO A N 1
ATOM 684 C CA . PRO A 1 88 ? 7.572 2.909 3.231 1.00 82.50 88 PRO A CA 1
ATOM 685 C C . PRO A 1 88 ? 7.736 4.125 2.309 1.00 82.50 88 PRO A C 1
ATOM 687 O O . PRO A 1 88 ? 6.845 4.501 1.541 1.00 82.50 88 PRO A O 1
ATOM 690 N N . LYS A 1 89 ? 8.914 4.759 2.383 1.00 82.75 89 LYS A N 1
ATOM 691 C CA . LYS A 1 89 ? 9.210 6.008 1.653 1.00 82.75 89 LYS A CA 1
ATOM 692 C C . LYS A 1 89 ? 9.323 5.809 0.140 1.00 82.75 89 LYS A C 1
ATOM 694 O O . LYS A 1 89 ? 9.108 6.755 -0.616 1.00 82.75 89 LYS A O 1
ATOM 699 N N . GLY A 1 90 ? 9.678 4.608 -0.301 1.00 82.75 90 GLY A N 1
ATOM 700 C CA . GLY A 1 90 ? 9.886 4.277 -1.703 1.00 82.75 90 GLY A CA 1
ATOM 701 C C . GLY A 1 90 ? 9.583 2.814 -1.990 1.00 82.75 90 GLY A C 1
ATOM 702 O O . GLY A 1 90 ? 9.189 2.067 -1.101 1.00 82.75 90 GLY A O 1
ATOM 703 N N . PHE A 1 91 ? 9.758 2.442 -3.253 1.00 86.75 91 PHE A N 1
ATOM 704 C CA . PHE A 1 91 ? 9.700 1.056 -3.693 1.00 86.75 91 PHE A CA 1
ATOM 705 C C . PHE A 1 91 ? 11.049 0.367 -3.463 1.00 86.75 91 PHE A C 1
ATOM 707 O O . PHE A 1 91 ? 12.093 0.916 -3.825 1.00 86.75 91 PHE A O 1
ATOM 714 N N . GLU A 1 92 ? 10.992 -0.831 -2.901 1.00 85.25 92 GLU A N 1
ATOM 715 C CA . GLU A 1 92 ? 12.090 -1.754 -2.632 1.00 85.25 92 GLU A CA 1
ATOM 716 C C . GLU A 1 92 ? 11.772 -3.078 -3.326 1.00 85.25 92 GLU A C 1
ATOM 718 O O . GLU A 1 92 ? 10.619 -3.517 -3.388 1.00 85.25 92 GLU A O 1
ATOM 723 N N . THR A 1 93 ? 12.800 -3.692 -3.890 1.00 84.75 93 THR A N 1
ATOM 724 C CA . THR A 1 93 ? 12.703 -4.953 -4.616 1.00 84.75 93 THR A CA 1
ATOM 725 C C . THR A 1 93 ? 12.694 -6.130 -3.634 1.00 84.75 93 THR A C 1
ATOM 727 O O . THR A 1 93 ? 13.155 -6.003 -2.502 1.00 84.75 93 THR A O 1
ATOM 730 N N . PRO A 1 94 ? 12.161 -7.292 -4.036 1.00 76.81 94 PRO A N 1
ATOM 731 C CA . PRO A 1 94 ? 12.043 -8.467 -3.179 1.00 76.81 94 PRO A CA 1
ATOM 732 C C . PRO A 1 94 ? 13.383 -9.149 -2.900 1.00 76.81 94 PRO A C 1
ATOM 734 O O . PRO A 1 94 ? 13.448 -10.018 -2.037 1.00 76.81 94 PRO A O 1
ATOM 737 N N . ARG A 1 95 ? 14.419 -8.827 -3.681 1.00 77.12 95 ARG A N 1
ATOM 738 C CA . ARG A 1 95 ? 15.766 -9.410 -3.656 1.00 77.12 95 ARG A CA 1
ATOM 739 C C . ARG A 1 95 ? 16.772 -8.351 -4.116 1.00 77.12 95 ARG A C 1
ATOM 741 O O . ARG A 1 95 ? 16.360 -7.262 -4.534 1.00 77.12 95 ARG A O 1
ATOM 748 N N . GLU A 1 96 ? 18.060 -8.688 -4.053 1.00 77.56 96 GLU A N 1
ATOM 749 C CA . GLU A 1 96 ? 19.127 -7.898 -4.679 1.00 77.56 96 GLU A CA 1
ATOM 750 C C . GLU A 1 96 ? 18.828 -7.651 -6.171 1.00 77.56 96 GLU A C 1
ATOM 752 O O . GLU A 1 96 ? 18.073 -8.395 -6.806 1.00 77.56 96 GLU A O 1
ATOM 757 N N . GLY A 1 97 ? 19.320 -6.523 -6.679 1.00 83.00 97 GLY A N 1
ATOM 758 C CA . GLY A 1 97 ? 19.001 -6.009 -8.008 1.00 83.00 97 GLY A CA 1
ATOM 759 C C . GLY A 1 97 ? 18.109 -4.764 -8.009 1.00 83.00 97 GLY A C 1
ATOM 760 O O . GLY A 1 97 ? 17.472 -4.380 -7.024 1.00 83.00 97 GLY A O 1
ATOM 761 N N . LYS A 1 98 ? 18.086 -4.080 -9.150 1.00 89.94 98 LYS A N 1
ATOM 762 C CA . LYS A 1 98 ? 17.299 -2.869 -9.409 1.00 89.94 98 LYS A CA 1
ATOM 763 C C . LYS A 1 98 ? 16.194 -3.177 -10.401 1.00 89.94 98 LYS A C 1
ATOM 765 O O . LYS A 1 98 ? 16.341 -4.005 -11.293 1.00 89.94 98 LYS A O 1
ATOM 770 N N . VAL A 1 99 ? 15.091 -2.443 -10.287 1.00 91.25 99 VAL A N 1
ATOM 771 C CA . VAL A 1 99 ? 14.002 -2.516 -11.266 1.00 91.25 99 VAL A CA 1
ATOM 772 C C . VAL A 1 99 ? 14.534 -2.118 -12.647 1.00 91.25 99 VAL A C 1
ATOM 774 O O . VAL A 1 99 ? 14.935 -0.970 -12.853 1.00 91.25 99 VAL A O 1
ATOM 777 N N . ALA A 1 100 ? 14.521 -3.065 -13.583 1.00 92.31 100 ALA A N 1
ATOM 778 C CA . ALA A 1 100 ? 15.031 -2.883 -14.939 1.00 92.31 100 ALA A CA 1
ATOM 779 C C . ALA A 1 100 ? 13.934 -2.446 -15.911 1.00 92.31 100 ALA A C 1
ATOM 781 O O . ALA A 1 100 ? 14.139 -1.541 -16.719 1.00 92.31 100 ALA A O 1
ATOM 782 N N . THR A 1 101 ? 12.755 -3.066 -15.826 1.00 93.25 101 THR A N 1
ATOM 783 C CA . THR A 1 101 ? 11.597 -2.705 -16.651 1.00 93.25 101 THR A CA 1
ATOM 784 C C . THR A 1 101 ? 10.314 -2.780 -15.844 1.00 93.25 101 THR A C 1
ATOM 786 O O . THR A 1 101 ? 10.196 -3.597 -14.933 1.00 93.25 101 THR A O 1
ATOM 789 N N . VAL A 1 102 ? 9.352 -1.924 -16.185 1.00 94.62 102 VAL A N 1
ATOM 790 C CA . VAL A 1 102 ? 7.987 -1.969 -15.655 1.00 94.62 102 VAL A CA 1
ATOM 791 C C . VAL A 1 102 ? 7.021 -2.198 -16.805 1.00 94.62 102 VAL A C 1
ATOM 793 O O . VAL A 1 102 ? 7.132 -1.580 -17.861 1.00 94.62 102 VAL A O 1
ATOM 796 N N . THR A 1 103 ? 6.054 -3.071 -16.587 1.00 94.38 103 THR A N 1
ATOM 797 C CA . THR A 1 103 ? 4.998 -3.408 -17.529 1.00 94.38 103 THR A CA 1
ATOM 798 C C . THR A 1 103 ? 3.661 -3.042 -16.910 1.00 94.38 103 THR A C 1
ATOM 800 O O . THR A 1 103 ? 3.312 -3.536 -15.840 1.00 94.38 103 THR A O 1
ATOM 803 N N . VAL A 1 104 ? 2.908 -2.184 -17.590 1.00 92.62 104 VAL A N 1
ATOM 804 C CA . VAL A 1 104 ? 1.559 -1.781 -17.195 1.00 92.62 104 VAL A CA 1
ATOM 805 C C . VAL A 1 104 ? 0.576 -2.351 -18.203 1.00 92.62 104 VAL A C 1
ATOM 807 O O . VAL A 1 104 ? 0.640 -2.031 -19.391 1.00 92.62 104 VAL A O 1
ATOM 810 N N . THR A 1 105 ? -0.348 -3.178 -17.734 1.00 90.31 105 THR A N 1
ATOM 811 C CA . THR A 1 105 ? -1.418 -3.719 -18.569 1.00 90.31 105 THR A CA 1
ATOM 812 C C . THR A 1 105 ? -2.703 -2.969 -18.270 1.00 90.31 105 THR A C 1
ATOM 814 O O . THR A 1 105 ? -3.176 -2.947 -17.131 1.00 90.31 105 THR A O 1
ATOM 817 N N . TYR A 1 106 ? -3.282 -2.374 -19.304 1.00 85.62 106 TYR A N 1
ATOM 818 C CA . TYR A 1 106 ? -4.564 -1.690 -19.255 1.00 85.62 106 TYR A CA 1
ATOM 819 C C . TYR A 1 106 ? -5.663 -2.579 -19.840 1.00 85.62 106 TYR A C 1
ATOM 821 O O . TYR A 1 106 ? -5.414 -3.368 -20.753 1.00 85.62 106 TYR A O 1
ATOM 829 N N . ASN A 1 107 ? -6.887 -2.439 -19.339 1.00 84.81 107 ASN A N 1
ATOM 830 C CA . ASN A 1 107 ? -8.065 -2.872 -20.088 1.00 84.81 107 ASN A CA 1
ATOM 831 C C . ASN A 1 107 ? -8.442 -1.837 -21.163 1.00 84.81 107 ASN A C 1
ATOM 833 O O . ASN A 1 107 ? -7.861 -0.753 -21.246 1.00 84.81 107 ASN A O 1
ATOM 837 N N . GLU A 1 108 ? -9.462 -2.155 -21.956 1.00 83.19 108 GLU A N 1
ATOM 838 C CA . GLU A 1 108 ? -10.007 -1.292 -23.018 1.00 83.19 108 GLU A CA 1
ATOM 839 C C . GLU A 1 108 ? -10.494 0.075 -22.496 1.00 83.19 108 GLU A C 1
ATOM 841 O O . GLU A 1 108 ? -10.440 1.087 -23.195 1.00 83.19 108 GLU A O 1
ATOM 846 N N . PHE A 1 109 ? -10.878 0.142 -21.219 1.00 83.81 109 PHE A N 1
ATOM 847 C CA . PHE A 1 109 ? -11.282 1.370 -20.530 1.00 83.81 109 PHE A CA 1
ATOM 848 C C . PHE A 1 109 ? -10.107 2.142 -19.910 1.00 83.81 109 PHE A C 1
ATOM 850 O O . PHE A 1 109 ? -10.321 3.009 -19.063 1.00 83.81 109 PHE A O 1
ATOM 857 N N . HIS A 1 110 ? -8.865 1.832 -20.298 1.00 76.88 110 HIS A N 1
ATOM 858 C CA . HIS A 1 110 ? -7.643 2.471 -19.792 1.00 76.88 110 HIS A CA 1
ATOM 859 C C . HIS A 1 110 ? -7.470 2.366 -18.266 1.00 76.88 110 HIS A C 1
ATOM 861 O O . HIS A 1 110 ? -6.799 3.184 -17.634 1.00 76.88 110 HIS A O 1
ATOM 867 N N . THR A 1 111 ? -8.054 1.336 -17.657 1.00 81.19 111 THR A N 1
ATOM 868 C CA . THR A 1 111 ? -7.853 1.003 -16.245 1.00 81.19 111 THR A CA 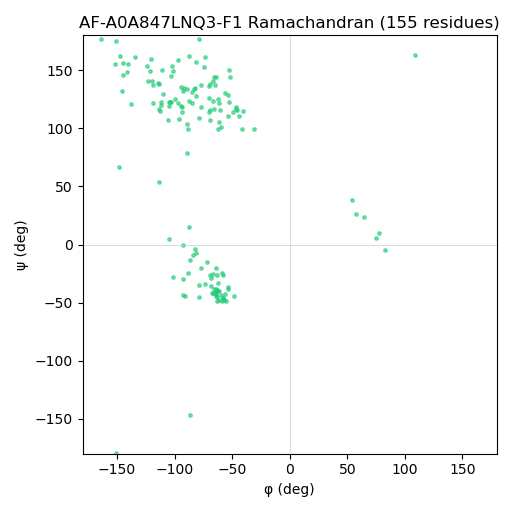1
ATOM 869 C C . THR A 1 111 ? -6.721 -0.007 -16.128 1.00 81.19 111 THR A C 1
ATOM 871 O O . THR A 1 111 ? -6.705 -0.999 -16.855 1.00 81.19 111 THR A O 1
ATOM 874 N N . VAL A 1 112 ? -5.775 0.228 -15.215 1.00 82.75 112 VAL A N 1
ATOM 875 C CA . VAL A 1 112 ? -4.677 -0.713 -14.946 1.00 82.75 112 VAL A CA 1
ATOM 876 C C . VAL A 1 112 ? -5.251 -1.999 -14.352 1.00 82.75 112 VAL A C 1
ATOM 878 O O . VAL A 1 112 ? -5.810 -1.978 -13.254 1.00 82.75 112 VAL A O 1
ATOM 881 N N . VAL A 1 113 ? -5.100 -3.111 -15.069 1.00 86.00 113 VAL A N 1
ATOM 882 C CA . VAL A 1 113 ? -5.549 -4.444 -14.636 1.00 86.00 113 VAL A CA 1
ATOM 883 C C . VAL A 1 113 ? -4.409 -5.308 -14.114 1.00 86.00 113 VAL A C 1
ATOM 885 O O . VAL A 1 113 ? -4.633 -6.129 -13.230 1.00 86.00 113 VAL A O 1
ATOM 888 N N . ASP A 1 114 ? -3.187 -5.087 -14.597 1.00 88.50 114 ASP A N 1
ATOM 889 C CA . ASP A 1 114 ? -1.988 -5.768 -14.114 1.00 88.50 114 ASP A CA 1
ATOM 890 C C . ASP A 1 114 ? -0.789 -4.814 -14.147 1.00 88.50 114 ASP A C 1
ATOM 892 O O . ASP A 1 114 ? -0.699 -3.928 -15.003 1.00 88.50 114 ASP A O 1
ATOM 896 N N . LEU A 1 115 ? 0.106 -4.975 -13.178 1.00 90.88 115 LEU A N 1
ATOM 897 C CA . LEU A 1 115 ? 1.337 -4.208 -13.070 1.00 90.88 115 LEU A CA 1
ATOM 898 C C . LEU A 1 115 ? 2.451 -5.170 -12.685 1.00 90.88 115 LEU A C 1
ATOM 900 O O . LEU A 1 115 ? 2.378 -5.805 -11.635 1.00 90.88 115 LEU A O 1
ATOM 904 N N . ALA A 1 116 ? 3.480 -5.249 -13.517 1.00 92.38 116 ALA A N 1
ATOM 905 C CA . ALA A 1 116 ? 4.590 -6.162 -13.320 1.00 92.38 116 ALA A CA 1
ATOM 906 C C . ALA A 1 116 ? 5.939 -5.473 -13.541 1.00 92.38 116 ALA A C 1
ATOM 908 O O . ALA A 1 116 ? 6.011 -4.411 -14.160 1.00 92.38 116 ALA A O 1
ATOM 909 N N . TYR A 1 117 ? 7.017 -6.067 -13.040 1.00 92.00 117 TYR A N 1
ATOM 910 C CA . TYR A 1 117 ? 8.376 -5.583 -13.267 1.00 92.00 117 TYR A CA 1
ATOM 911 C C . TYR A 1 117 ? 9.393 -6.724 -13.311 1.00 92.00 117 TYR A C 1
ATOM 913 O O . TYR A 1 117 ? 9.125 -7.830 -12.842 1.00 92.00 117 TYR A O 1
ATOM 921 N N . THR A 1 118 ? 10.567 -6.429 -13.864 1.00 92.38 118 THR A N 1
ATOM 922 C CA . THR A 1 118 ? 11.739 -7.317 -13.853 1.00 92.38 118 THR A CA 1
ATOM 923 C C . THR A 1 118 ? 12.917 -6.643 -13.157 1.00 92.38 118 THR A C 1
ATOM 925 O O . THR A 1 118 ? 12.954 -5.412 -13.023 1.00 92.38 118 THR A O 1
ATOM 928 N N . LEU A 1 119 ? 13.881 -7.447 -12.710 1.00 92.25 119 LEU A N 1
ATOM 929 C CA . LEU A 1 119 ? 15.138 -6.976 -12.125 1.00 92.25 119 LEU A CA 1
ATOM 930 C C . LEU A 1 119 ? 16.281 -7.095 -13.138 1.00 92.25 119 LEU A C 1
ATOM 932 O O . LEU A 1 119 ? 16.230 -7.937 -14.032 1.00 92.25 119 LEU A O 1
ATOM 936 N N . ASP A 1 120 ? 17.309 -6.262 -12.999 1.00 91.56 120 ASP A N 1
ATOM 937 C CA . ASP A 1 120 ? 18.535 -6.321 -13.812 1.00 91.56 120 ASP A CA 1
ATOM 938 C C . ASP A 1 120 ? 19.312 -7.629 -13.609 1.00 91.56 120 ASP A C 1
ATOM 940 O O . ASP A 1 120 ? 19.788 -8.223 -14.573 1.00 91.56 120 ASP A O 1
ATOM 944 N N . GLU A 1 121 ? 19.370 -8.112 -12.372 1.00 89.25 121 GLU A N 1
ATOM 945 C CA . GLU A 1 121 ? 20.020 -9.372 -11.990 1.00 89.25 121 GLU A CA 1
ATOM 946 C C . GLU A 1 121 ? 19.145 -10.614 -12.247 1.00 89.25 121 GLU A C 1
ATOM 948 O O . GLU A 1 121 ? 19.590 -11.748 -12.079 1.00 89.25 121 GLU A O 1
ATOM 953 N N . SER A 1 122 ? 17.879 -10.441 -12.639 1.00 86.31 122 SER A N 1
ATOM 954 C CA . SER A 1 122 ? 16.945 -11.544 -12.928 1.00 86.31 122 SER A CA 1
ATOM 955 C C . SER A 1 122 ? 15.939 -11.145 -14.018 1.00 86.31 122 SER A C 1
ATOM 957 O O . SER A 1 122 ? 14.741 -11.023 -13.740 1.00 86.31 122 SER A O 1
ATOM 959 N N . PRO A 1 123 ? 16.401 -10.930 -15.264 1.00 86.38 123 PRO A N 1
ATOM 960 C CA . PRO A 1 123 ? 15.574 -10.386 -16.342 1.00 86.38 123 PRO A CA 1
ATOM 961 C C . PRO A 1 123 ? 14.445 -11.329 -16.779 1.00 86.38 123 PRO A C 1
ATOM 963 O O . PRO A 1 123 ? 13.410 -10.854 -17.245 1.00 86.38 123 PRO A O 1
ATOM 966 N N . ASP A 1 124 ? 14.615 -12.639 -16.581 1.00 88.69 124 ASP A N 1
ATOM 967 C CA . ASP A 1 124 ? 13.630 -13.666 -16.947 1.00 88.69 124 ASP A CA 1
ATOM 968 C C . ASP A 1 124 ? 12.538 -13.866 -15.881 1.00 88.69 124 ASP A C 1
ATOM 970 O O . ASP A 1 124 ? 11.549 -14.561 -16.114 1.00 88.69 124 ASP A O 1
ATOM 974 N N . THR A 1 125 ? 12.688 -13.258 -14.697 1.00 88.19 125 THR A N 1
ATOM 975 C CA . THR A 1 125 ? 11.694 -13.347 -13.619 1.00 88.19 125 THR A CA 1
ATOM 976 C C . THR A 1 125 ? 10.782 -12.127 -13.634 1.00 88.19 125 THR A C 1
ATOM 978 O O . THR A 1 125 ? 11.232 -10.991 -13.489 1.00 88.19 125 THR A O 1
ATOM 981 N N . THR A 1 126 ? 9.478 -12.371 -13.772 1.00 89.62 126 THR A N 1
ATOM 982 C CA . THR A 1 126 ? 8.447 -11.329 -13.715 1.00 89.62 126 THR A CA 1
ATOM 983 C C . THR A 1 126 ? 7.794 -11.303 -12.339 1.00 89.62 126 THR A C 1
ATOM 985 O O . THR A 1 126 ? 7.263 -12.309 -11.871 1.00 89.62 126 THR A O 1
ATOM 988 N N . TYR A 1 127 ? 7.803 -10.133 -11.709 1.00 88.69 127 TYR A N 1
ATOM 989 C CA . TYR A 1 127 ? 7.175 -9.890 -10.416 1.00 88.69 127 TYR A CA 1
ATOM 990 C C . TYR A 1 127 ? 5.886 -9.098 -10.609 1.00 88.69 127 TYR A C 1
ATOM 992 O O . TYR A 1 127 ? 5.916 -8.000 -11.163 1.00 88.69 127 TYR A O 1
ATOM 1000 N N . HIS A 1 128 ? 4.764 -9.638 -10.137 1.00 89.06 128 HIS A N 1
ATOM 1001 C CA . HIS A 1 128 ? 3.458 -8.981 -10.213 1.00 89.06 128 HIS A CA 1
ATOM 1002 C C . HIS A 1 128 ? 3.158 -8.202 -8.935 1.00 89.06 128 HIS A C 1
ATOM 1004 O O . HIS A 1 128 ? 3.326 -8.717 -7.832 1.00 89.06 128 HIS A O 1
ATOM 1010 N N . VAL A 1 129 ? 2.655 -6.979 -9.097 1.00 86.75 129 VAL A N 1
ATOM 1011 C CA . VAL A 1 129 ? 2.284 -6.086 -7.999 1.00 86.75 129 VAL A CA 1
ATOM 1012 C C . VAL A 1 129 ? 0.766 -6.029 -7.879 1.00 86.75 129 VAL A C 1
ATOM 1014 O O . VAL A 1 129 ? 0.069 -5.426 -8.706 1.00 86.75 129 VAL A O 1
ATOM 1017 N N . GLN A 1 130 ? 0.224 -6.659 -6.841 1.00 81.19 130 GLN A N 1
ATOM 1018 C CA . GLN A 1 130 ? -1.217 -6.755 -6.616 1.00 81.19 130 GLN A CA 1
ATOM 1019 C C . GLN A 1 130 ? -1.713 -5.589 -5.765 1.00 81.19 130 GLN A C 1
ATOM 1021 O O . GLN A 1 130 ? -2.720 -4.965 -6.109 1.00 81.19 130 GLN A O 1
ATOM 1026 N N . HIS A 1 131 ? -0.984 -5.247 -4.700 1.00 80.12 131 HIS A N 1
ATOM 1027 C CA . HIS A 1 131 ? -1.430 -4.238 -3.737 1.00 80.12 131 HIS A CA 1
ATOM 1028 C C . HIS A 1 131 ? -1.414 -2.816 -4.319 1.00 80.12 131 HIS A C 1
ATOM 1030 O O . HIS A 1 131 ? -0.355 -2.348 -4.748 1.00 80.12 131 HIS A O 1
ATOM 1036 N N . PRO A 1 132 ? -2.534 -2.061 -4.269 1.00 79.19 132 PRO A N 1
ATOM 1037 C CA . PRO A 1 132 ? -2.614 -0.709 -4.828 1.00 79.19 132 PRO A CA 1
ATOM 1038 C C . PRO A 1 132 ? -1.528 0.249 -4.322 1.00 79.19 132 PRO A C 1
ATOM 1040 O O . PRO A 1 132 ? -0.966 1.006 -5.109 1.00 79.19 132 PRO A O 1
ATOM 1043 N N . LEU A 1 133 ? -1.165 0.170 -3.037 1.00 80.25 133 LEU A N 1
ATOM 1044 C CA . LEU A 1 133 ? -0.131 1.041 -2.454 1.00 80.25 133 LEU A CA 1
ATOM 1045 C C . LEU A 1 133 ? 1.241 0.778 -3.051 1.00 80.25 133 LEU A C 1
ATOM 1047 O O . LEU A 1 133 ? 2.027 1.692 -3.301 1.00 80.25 133 LEU A O 1
ATOM 1051 N N . ARG A 1 134 ? 1.523 -0.497 -3.300 1.00 83.56 134 ARG A N 1
ATOM 1052 C CA . ARG A 1 134 ? 2.771 -0.906 -3.912 1.00 83.56 134 ARG A CA 1
ATOM 1053 C C . ARG A 1 134 ? 2.795 -0.567 -5.396 1.00 83.56 134 ARG A C 1
ATOM 1055 O O . ARG A 1 134 ? 3.842 -0.152 -5.888 1.00 83.56 134 ARG A O 1
ATOM 1062 N N . ARG A 1 135 ? 1.646 -0.637 -6.081 1.00 86.19 135 ARG A N 1
ATOM 1063 C CA . ARG A 1 135 ? 1.502 -0.160 -7.466 1.00 86.19 135 ARG A CA 1
ATOM 1064 C C . ARG A 1 135 ? 1.852 1.317 -7.578 1.00 86.19 135 ARG A C 1
ATOM 1066 O O . ARG A 1 135 ? 2.672 1.681 -8.418 1.00 86.19 135 ARG A O 1
ATOM 1073 N N . GLU A 1 136 ? 1.295 2.151 -6.701 1.00 84.81 136 GLU A N 1
ATOM 1074 C CA . GLU A 1 136 ? 1.621 3.581 -6.646 1.00 84.81 136 GLU A CA 1
ATOM 1075 C C . GLU A 1 136 ? 3.124 3.798 -6.432 1.00 84.81 136 GLU A C 1
ATOM 1077 O O . GLU A 1 136 ? 3.756 4.525 -7.200 1.00 84.81 136 GLU A O 1
ATOM 1082 N N . LYS A 1 137 ? 3.732 3.100 -5.461 1.00 87.56 137 LYS A N 1
ATOM 1083 C CA . LYS A 1 137 ? 5.173 3.218 -5.187 1.00 87.56 137 LYS A CA 1
ATOM 1084 C C . LYS A 1 137 ? 6.051 2.762 -6.347 1.00 87.56 137 LYS A C 1
ATOM 1086 O O . LYS A 1 137 ? 7.048 3.429 -6.630 1.00 87.56 137 LYS A O 1
ATOM 1091 N N . LEU A 1 138 ? 5.695 1.678 -7.036 1.00 89.25 138 LEU A N 1
ATOM 1092 C CA . LEU A 1 138 ? 6.424 1.212 -8.216 1.00 89.25 138 LEU A CA 1
ATOM 1093 C C . LEU A 1 138 ? 6.363 2.245 -9.346 1.00 89.25 138 LEU A C 1
ATOM 1095 O O . LEU A 1 138 ? 7.389 2.565 -9.940 1.00 89.25 138 LEU A O 1
ATOM 1099 N N . LEU A 1 139 ? 5.185 2.810 -9.615 1.00 89.56 139 LEU A N 1
ATOM 1100 C CA . LEU A 1 139 ? 5.008 3.821 -10.661 1.00 89.56 139 LEU A CA 1
ATOM 1101 C C . LEU A 1 139 ? 5.750 5.127 -10.329 1.00 89.56 139 LEU A C 1
ATOM 1103 O O . LEU A 1 139 ? 6.418 5.698 -11.196 1.00 89.56 139 LEU A O 1
ATOM 1107 N N . GLU A 1 140 ? 5.695 5.581 -9.072 1.00 90.38 140 GLU A N 1
ATOM 1108 C CA . GLU A 1 140 ? 6.493 6.713 -8.579 1.00 90.38 140 GLU A CA 1
ATOM 1109 C C . GLU A 1 140 ? 7.995 6.456 -8.754 1.00 90.38 140 GLU A C 1
ATOM 1111 O O . GLU A 1 140 ? 8.733 7.321 -9.243 1.00 90.38 140 GLU A O 1
ATOM 1116 N N . HIS A 1 141 ? 8.448 5.256 -8.385 1.00 90.88 141 HIS A N 1
ATOM 1117 C CA . HIS A 1 141 ? 9.839 4.837 -8.509 1.00 90.88 141 HIS A CA 1
ATOM 1118 C C . HIS A 1 141 ? 10.289 4.809 -9.975 1.00 90.88 141 HIS A C 1
ATOM 1120 O O . HIS A 1 141 ? 11.308 5.419 -10.309 1.00 90.88 141 HIS A O 1
ATOM 1126 N N . ALA A 1 142 ? 9.502 4.185 -10.856 1.00 91.88 142 ALA A N 1
ATOM 1127 C CA . ALA A 1 142 ? 9.772 4.095 -12.287 1.00 91.88 142 ALA A CA 1
ATOM 1128 C C . ALA A 1 142 ? 9.906 5.478 -12.926 1.00 91.88 142 ALA A C 1
ATOM 1130 O O . ALA A 1 142 ? 10.890 5.759 -13.614 1.00 91.88 142 ALA A O 1
ATOM 1131 N N . LYS A 1 143 ? 8.978 6.389 -12.605 1.00 92.38 143 LYS A N 1
ATOM 1132 C CA . LYS A 1 143 ? 9.021 7.781 -13.065 1.00 92.38 143 LYS A CA 1
ATOM 1133 C C . LYS A 1 143 ? 10.269 8.511 -12.566 1.00 92.38 143 LYS A C 1
ATOM 1135 O O . LYS A 1 143 ? 10.955 9.161 -13.354 1.00 92.38 143 LYS A O 1
ATOM 1140 N N . LYS A 1 144 ? 10.585 8.403 -11.270 1.00 92.81 144 LYS A N 1
ATOM 1141 C CA . LYS A 1 144 ? 11.742 9.080 -10.655 1.00 92.81 144 LYS A CA 1
ATOM 1142 C C . LYS A 1 144 ? 13.072 8.591 -11.231 1.00 92.81 144 LYS A C 1
ATOM 1144 O O . LYS A 1 144 ? 13.994 9.386 -11.397 1.00 92.81 144 LYS A O 1
ATOM 1149 N N . LYS A 1 145 ? 13.177 7.292 -11.513 1.00 92.25 145 LYS A N 1
ATOM 1150 C CA . LYS A 1 145 ? 14.395 6.644 -12.017 1.00 92.25 145 LYS A CA 1
ATOM 1151 C C . LYS A 1 145 ? 14.464 6.560 -13.544 1.00 92.25 145 LYS A C 1
ATOM 1153 O O . LYS A 1 145 ? 15.467 6.080 -14.055 1.00 92.25 145 LYS A O 1
ATOM 1158 N N . LYS A 1 146 ? 13.447 7.064 -14.258 1.00 92.81 146 LYS A N 1
ATOM 1159 C CA . LYS A 1 146 ? 13.315 6.974 -15.723 1.00 92.81 146 LYS A CA 1
ATOM 1160 C C . LYS A 1 146 ? 13.411 5.526 -16.231 1.00 92.81 146 LYS A C 1
ATOM 1162 O O . LYS A 1 146 ? 14.017 5.267 -17.266 1.00 92.81 146 LYS A O 1
ATOM 1167 N N . ILE A 1 147 ? 12.828 4.591 -15.482 1.00 92.06 147 ILE A N 1
ATOM 1168 C CA . ILE A 1 147 ? 12.823 3.169 -15.836 1.00 92.06 147 ILE A CA 1
ATOM 1169 C C . ILE A 1 147 ? 11.909 2.956 -17.054 1.00 92.06 147 ILE A C 1
ATOM 1171 O O . ILE A 1 147 ? 10.801 3.508 -17.083 1.00 92.06 147 ILE A O 1
ATOM 1175 N N . PRO A 1 148 ? 12.331 2.152 -18.049 1.00 86.12 148 PRO A N 1
ATOM 1176 C CA . PRO A 1 148 ? 11.498 1.797 -19.190 1.00 86.12 148 PRO A CA 1
ATOM 1177 C C . PRO A 1 148 ? 10.142 1.239 -18.752 1.00 86.12 148 PRO A C 1
ATOM 1179 O O . PRO A 1 148 ? 10.071 0.244 -18.031 1.00 86.12 148 PRO A O 1
ATOM 1182 N N . THR A 1 149 ? 9.066 1.882 -19.206 1.00 88.94 149 THR A N 1
ATOM 1183 C CA . THR A 1 149 ? 7.691 1.457 -18.926 1.00 88.94 149 THR A CA 1
ATOM 1184 C C . THR A 1 149 ? 7.035 0.992 -20.220 1.00 88.94 149 THR A C 1
ATOM 1186 O O . THR A 1 149 ? 6.839 1.787 -21.139 1.00 88.94 149 THR A O 1
ATOM 1189 N N . ARG A 1 150 ? 6.705 -0.296 -20.308 1.00 87.69 150 ARG A N 1
ATOM 1190 C CA . ARG A 1 150 ? 5.952 -0.882 -21.421 1.00 87.69 150 ARG A CA 1
ATOM 1191 C C . ARG A 1 150 ? 4.469 -0.852 -21.082 1.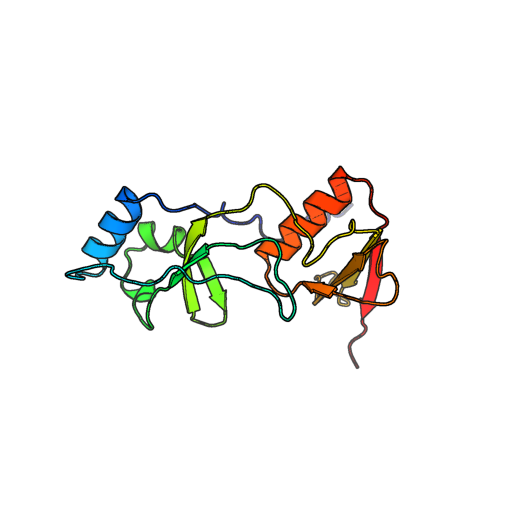00 87.69 150 ARG A C 1
ATOM 1193 O O . ARG A 1 150 ? 4.085 -1.201 -19.971 1.00 87.69 150 ARG A O 1
ATOM 1200 N N . SER A 1 151 ? 3.646 -0.432 -22.035 1.00 84.75 151 SER A N 1
ATOM 1201 C CA . SER A 1 151 ? 2.189 -0.444 -21.893 1.00 84.75 151 SER A CA 1
ATOM 1202 C C . SER A 1 151 ? 1.602 -1.505 -22.811 1.00 84.75 151 SER A C 1
ATOM 1204 O O . SER A 1 151 ? 1.935 -1.539 -23.994 1.00 84.75 151 SER A O 1
ATOM 1206 N N . MET A 1 152 ? 0.742 -2.360 -22.269 1.00 83.69 152 MET A N 1
ATOM 1207 C CA . MET A 1 152 ? -0.012 -3.365 -23.019 1.00 83.69 152 MET A CA 1
ATOM 1208 C C . MET A 1 152 ? -1.510 -3.138 -22.826 1.00 83.69 152 MET A C 1
ATOM 1210 O O . MET A 1 152 ? -1.934 -2.664 -21.772 1.00 83.69 152 MET A O 1
ATOM 1214 N N . VAL A 1 153 ? -2.314 -3.483 -23.830 1.00 78.81 153 VAL A N 1
ATOM 1215 C CA . VAL A 1 153 ? -3.780 -3.480 -23.730 1.00 78.81 153 VAL A CA 1
ATOM 1216 C C . VAL A 1 153 ? -4.254 -4.923 -23.801 1.00 78.81 153 VAL A C 1
ATOM 1218 O O . VAL A 1 153 ? -3.946 -5.624 -24.763 1.00 78.81 153 VAL A O 1
ATOM 1221 N N . ARG A 1 154 ? -4.980 -5.379 -22.777 1.00 74.75 154 ARG A N 1
ATOM 1222 C CA . ARG A 1 154 ? -5.619 -6.697 -22.772 1.00 74.75 154 ARG A CA 1
ATOM 1223 C C . ARG A 1 154 ? -7.069 -6.534 -23.212 1.00 74.75 154 ARG A C 1
ATOM 1225 O O . ARG A 1 154 ? -7.876 -5.991 -22.459 1.00 74.75 154 ARG A O 1
ATOM 1232 N N . SER A 1 155 ? -7.371 -6.990 -24.423 1.00 57.69 155 SER A N 1
ATOM 1233 C CA . SER A 1 155 ? -8.746 -7.111 -24.910 1.00 57.69 155 SER A CA 1
ATOM 1234 C C . SER A 1 155 ? -9.461 -8.229 -24.161 1.00 57.69 155 SER A C 1
ATOM 1236 O O . SER A 1 155 ? -8.869 -9.280 -23.893 1.00 57.69 155 SER A O 1
ATOM 1238 N N . SER A 1 156 ? -10.713 -7.988 -23.791 1.00 57.62 156 SER A N 1
ATOM 1239 C CA . SER A 1 156 ? -11.536 -8.997 -23.119 1.00 57.62 156 SER A CA 1
ATOM 1240 C C . SER A 1 156 ? -12.012 -9.990 -24.185 1.00 57.62 156 SER A C 1
ATOM 1242 O O . SER A 1 156 ? -12.678 -9.569 -25.127 1.00 57.62 156 SER A O 1
ATOM 1244 N N . GLN A 1 157 ? -11.643 -11.271 -24.082 1.00 45.56 157 GLN A N 1
ATOM 1245 C CA . GLN A 1 157 ? -12.380 -12.345 -24.762 1.00 45.56 157 GLN A CA 1
ATOM 1246 C C . GLN A 1 157 ? -13.552 -12.776 -23.889 1.00 45.56 157 GLN A C 1
ATOM 1248 O O . GLN A 1 157 ? -13.349 -12.835 -22.652 1.00 45.56 157 GLN A O 1
#

Solvent-accessible surface area (backbone atoms only — not comparable to full-atom values): 9477 Å² total; per-residue (Å²): 138,81,83,79,79,80,80,69,74,74,72,70,75,74,83,46,65,52,47,76,67,54,52,49,52,51,28,57,61,64,70,44,95,70,82,89,66,68,76,42,69,61,67,42,88,92,49,72,33,56,65,32,30,22,39,71,48,58,86,72,45,66,77,56,37,54,75,87,57,44,75,44,48,42,78,77,50,97,89,37,37,22,36,32,59,39,79,66,94,59,63,53,58,54,54,90,59,50,78,49,38,36,40,41,30,21,36,89,84,71,45,79,77,46,38,34,35,24,28,67,80,41,68,90,48,80,47,63,50,73,51,68,72,56,43,52,30,44,53,54,43,32,64,74,69,68,39,54,72,47,79,45,75,52,78,87,128

Radius of gyration: 18.38 Å; Cα contacts (8 Å, |Δi|>4): 244; chains: 1; bounding box: 39×36×56 Å

Foldseek 3Di:
DDDDDPPPPDDPLPADQDDPVLLVVLCVLLVHPDLDADWDWDDDPLAQWFTWTWRWDDQPSLVSHDPVSNSQWDPFDDRTTTGTNDDDPAGDGRDDFDFQEKEFEAEPVRHTPWIWTAGPVGRPDIDTDDTPSNVVRVVVVCVVVVHHYHYHYDYDD

Mean predicted aligned error: 8.72 Å